Protein AF-A0A352X854-F1 (afdb_monomer_lite)

pLDDT: mean 79.14, std 19.62, range [28.12, 94.75]

Structure (mmCIF, N/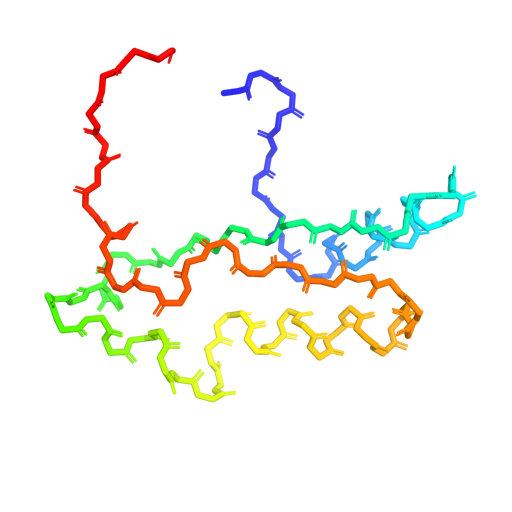CA/C/O backbone):
data_AF-A0A352X854-F1
#
_entry.id   AF-A0A352X854-F1
#
loop_
_atom_site.group_PDB
_atom_site.id
_atom_site.type_symbol
_atom_site.label_atom_id
_atom_site.label_alt_id
_atom_site.label_comp_id
_atom_site.label_asym_id
_atom_site.label_entity_id
_atom_site.label_seq_id
_atom_site.pdbx_PDB_ins_code
_atom_site.Cartn_x
_atom_site.Cartn_y
_atom_site.Cartn_z
_atom_site.occupancy
_atom_site.B_iso_or_equiv
_atom_site.auth_seq_id
_atom_site.auth_comp_id
_atom_site.auth_asym_id
_atom_site.auth_atom_id
_atom_site.pdbx_PDB_model_num
ATOM 1 N N . MET A 1 1 ? 8.495 17.226 2.054 1.00 64.50 1 MET A N 1
ATOM 2 C CA . MET A 1 1 ? 7.477 17.106 3.118 1.00 64.50 1 MET A CA 1
ATOM 3 C C . MET A 1 1 ? 8.171 16.810 4.438 1.00 64.50 1 MET A C 1
ATOM 5 O O . MET A 1 1 ? 8.615 15.682 4.623 1.00 64.50 1 MET A O 1
ATOM 9 N N . PRO A 1 2 ? 8.348 17.809 5.317 1.00 79.94 2 PRO A N 1
ATOM 10 C CA . PRO A 1 2 ? 8.775 17.565 6.694 1.00 79.94 2 PRO A CA 1
ATOM 11 C C . PRO A 1 2 ? 7.797 16.600 7.382 1.00 79.94 2 PRO A C 1
ATOM 13 O O . PRO A 1 2 ? 6.592 16.805 7.289 1.00 79.94 2 PRO A O 1
ATOM 16 N N . GLY A 1 3 ? 8.309 15.547 8.022 1.00 81.56 3 GLY A N 1
ATOM 17 C CA . GLY A 1 3 ? 7.494 14.548 8.728 1.00 81.56 3 GLY A CA 1
ATOM 18 C C . GLY A 1 3 ? 6.936 13.406 7.872 1.00 81.56 3 GLY A C 1
ATOM 19 O O . GLY A 1 3 ? 6.244 12.552 8.411 1.00 81.56 3 GLY A O 1
ATOM 20 N N . CYS A 1 4 ? 7.241 13.346 6.571 1.00 83.12 4 CYS A N 1
ATOM 21 C CA . CYS A 1 4 ? 6.824 12.234 5.714 1.00 83.12 4 CYS A CA 1
ATOM 22 C C . CYS A 1 4 ? 8.034 11.457 5.207 1.00 83.12 4 CYS A C 1
ATOM 24 O O . CYS A 1 4 ? 8.980 12.044 4.673 1.00 83.12 4 CYS A O 1
ATOM 26 N N . TYR A 1 5 ? 7.972 10.136 5.336 1.00 86.94 5 TYR A N 1
ATOM 27 C CA . TYR A 1 5 ? 9.074 9.237 5.026 1.00 86.94 5 TYR A CA 1
ATOM 28 C C . TYR A 1 5 ? 8.615 8.136 4.067 1.00 86.94 5 TYR A C 1
ATOM 30 O O . TYR A 1 5 ? 7.449 7.744 4.096 1.00 86.94 5 TYR A O 1
ATOM 38 N N . PRO A 1 6 ? 9.502 7.637 3.190 1.00 87.19 6 PRO A N 1
ATOM 39 C CA . PRO A 1 6 ? 9.213 6.434 2.432 1.00 87.19 6 PRO A CA 1
ATOM 40 C C . PRO A 1 6 ? 9.225 5.230 3.376 1.00 87.19 6 PRO A C 1
ATOM 42 O O . PRO A 1 6 ? 10.178 5.031 4.132 1.00 87.19 6 PRO A O 1
ATOM 45 N N . TYR A 1 7 ? 8.181 4.417 3.295 1.00 88.81 7 TYR A N 1
ATOM 46 C CA . TYR A 1 7 ? 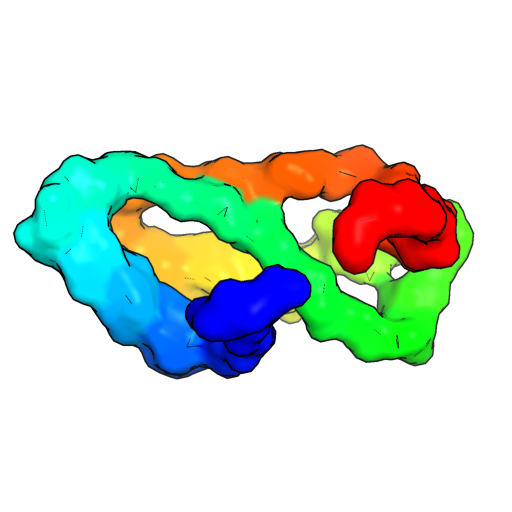8.057 3.199 4.081 1.00 88.81 7 TYR A CA 1
ATOM 47 C C . TYR A 1 7 ? 8.487 1.983 3.263 1.00 88.81 7 TYR A C 1
ATOM 49 O O . TYR A 1 7 ? 8.227 1.892 2.061 1.00 88.81 7 TYR A O 1
ATOM 57 N N . THR A 1 8 ? 9.141 1.029 3.924 1.00 91.38 8 THR A N 1
ATOM 58 C CA . THR A 1 8 ? 9.245 -0.336 3.400 1.00 91.38 8 THR A CA 1
ATOM 59 C C . THR A 1 8 ? 7.899 -1.042 3.544 1.00 91.38 8 THR A C 1
ATOM 61 O O . THR A 1 8 ? 7.039 -0.599 4.305 1.00 91.38 8 THR A O 1
ATOM 64 N N . LEU A 1 9 ? 7.716 -2.153 2.828 1.00 90.00 9 LEU A N 1
ATOM 65 C CA . LEU A 1 9 ? 6.461 -2.910 2.829 1.00 90.00 9 LEU A CA 1
ATOM 66 C C . LEU A 1 9 ? 6.004 -3.285 4.249 1.00 90.00 9 LEU A C 1
ATOM 68 O O . LEU A 1 9 ? 4.841 -3.103 4.589 1.00 90.00 9 LEU A O 1
ATOM 72 N N . ASP A 1 10 ? 6.936 -3.739 5.088 1.00 91.81 10 ASP A N 1
ATOM 73 C CA . ASP A 1 10 ? 6.638 -4.198 6.449 1.00 91.81 10 ASP A CA 1
ATOM 74 C C . ASP A 1 10 ? 6.188 -3.054 7.368 1.00 91.81 10 ASP A C 1
ATOM 76 O O . ASP A 1 10 ? 5.329 -3.239 8.227 1.00 91.81 10 ASP A O 1
ATOM 80 N N . LEU A 1 11 ? 6.771 -1.862 7.198 1.00 93.50 11 LEU A N 1
ATOM 81 C CA . LEU A 1 11 ? 6.402 -0.681 7.980 1.00 93.50 11 LEU A CA 1
ATOM 82 C C . LEU A 1 11 ? 5.101 -0.057 7.473 1.00 93.50 11 LEU A C 1
ATOM 84 O O . LEU A 1 11 ? 4.303 0.407 8.277 1.00 93.50 11 LEU A O 1
ATOM 88 N N . LEU A 1 12 ? 4.872 -0.091 6.158 1.00 92.38 12 LEU A N 1
ATOM 89 C CA . LEU A 1 12 ? 3.633 0.377 5.545 1.00 92.38 12 LEU A CA 1
ATOM 90 C C . LEU A 1 12 ? 2.424 -0.373 6.108 1.00 92.38 12 LEU A C 1
ATOM 92 O O . LEU A 1 12 ? 1.430 0.258 6.437 1.00 92.38 12 LEU A O 1
ATOM 96 N N . VAL A 1 13 ? 2.507 -1.700 6.237 1.00 93.75 13 VAL A N 1
ATOM 97 C CA . VAL A 1 13 ? 1.399 -2.499 6.784 1.00 93.75 13 VAL A CA 1
ATOM 98 C C . VAL A 1 13 ? 1.067 -2.073 8.216 1.00 93.75 13 VAL A C 1
ATOM 100 O O . VAL A 1 13 ? -0.100 -1.852 8.513 1.00 93.75 13 VAL A O 1
ATOM 103 N N . LYS A 1 14 ? 2.080 -1.866 9.067 1.00 93.44 14 LYS A N 1
ATOM 104 C CA . LYS A 1 14 ? 1.875 -1.403 10.451 1.00 93.44 14 LYS A CA 1
ATOM 105 C C . LYS A 1 14 ? 1.215 -0.029 10.518 1.00 93.44 14 LYS A C 1
ATOM 107 O O . LYS A 1 14 ? 0.267 0.158 11.266 1.00 93.44 14 LYS A O 1
ATOM 112 N N . GLU A 1 15 ? 1.683 0.913 9.705 1.00 91.56 15 GLU A N 1
ATOM 113 C CA . GLU A 1 15 ? 1.100 2.258 9.641 1.00 91.56 15 GLU A CA 1
ATOM 114 C C . GLU A 1 15 ? -0.368 2.208 9.187 1.00 91.56 15 GLU A C 1
ATOM 116 O O . GLU A 1 15 ? -1.212 2.951 9.680 1.00 91.56 15 GLU A O 1
ATOM 121 N N . VAL A 1 16 ? -0.695 1.303 8.260 1.00 92.44 16 VAL A N 1
ATOM 122 C CA . VAL A 1 16 ? -2.064 1.114 7.771 1.00 92.44 16 VAL A CA 1
ATOM 123 C C . VAL A 1 16 ? -2.969 0.482 8.829 1.00 92.44 16 VAL A C 1
ATOM 125 O O . VAL A 1 16 ? -4.110 0.912 8.971 1.00 92.44 16 VAL A O 1
ATOM 128 N N . GLU A 1 17 ? -2.471 -0.486 9.598 1.00 92.62 17 GLU A N 1
ATOM 129 C CA . GLU A 1 17 ? -3.190 -1.033 10.757 1.00 92.62 17 GLU A CA 1
ATOM 130 C C . GLU A 1 17 ? -3.454 0.053 11.811 1.00 92.62 17 GLU A C 1
ATOM 132 O O . GLU A 1 17 ? -4.554 0.149 12.353 1.00 92.62 17 GLU A O 1
ATOM 137 N N . GLU A 1 18 ? -2.471 0.907 12.099 1.00 91.62 18 GLU A N 1
ATOM 138 C CA . GLU A 1 18 ? -2.645 2.040 13.015 1.00 91.62 18 GLU A CA 1
ATOM 139 C C . GLU A 1 18 ? -3.673 3.048 12.480 1.00 91.62 18 GLU A C 1
ATOM 141 O O . GLU A 1 18 ? -4.548 3.492 13.224 1.00 91.62 18 GLU A O 1
ATOM 146 N N . ALA A 1 19 ? -3.628 3.361 11.183 1.00 89.75 19 ALA A N 1
ATOM 147 C CA . ALA A 1 19 ? -4.587 4.246 10.528 1.00 89.75 19 ALA A CA 1
ATOM 148 C C . ALA A 1 19 ? -6.028 3.702 10.582 1.00 89.75 19 ALA A C 1
ATOM 150 O O . ALA A 1 19 ? -6.958 4.458 10.872 1.00 89.75 19 ALA A O 1
ATOM 151 N N . ASP A 1 20 ? -6.218 2.402 10.353 1.00 90.38 20 ASP A N 1
ATOM 152 C CA . ASP A 1 20 ? -7.528 1.746 10.435 1.00 90.38 20 ASP A CA 1
ATOM 153 C C . ASP A 1 20 ? -8.081 1.753 11.868 1.00 90.38 20 ASP A C 1
ATOM 155 O O . ASP A 1 20 ? -9.237 2.112 12.090 1.00 90.38 20 ASP A O 1
ATOM 159 N N . ASN A 1 21 ? -7.225 1.503 12.866 1.00 89.94 21 ASN A N 1
ATOM 160 C CA . ASN A 1 21 ? -7.589 1.612 14.284 1.00 89.94 21 ASN A CA 1
ATOM 161 C C . ASN A 1 21 ? -8.024 3.035 14.688 1.00 89.94 21 ASN A C 1
ATOM 163 O O . ASN A 1 21 ? -8.798 3.203 15.633 1.00 89.94 21 ASN A O 1
ATOM 167 N N . LEU A 1 22 ? -7.553 4.063 13.976 1.00 91.62 22 LEU A N 1
ATOM 168 C CA . LEU A 1 22 ? -7.989 5.454 14.140 1.00 91.62 22 LEU A CA 1
ATOM 169 C C . LEU A 1 22 ? -9.289 5.778 13.376 1.00 91.62 22 LEU A C 1
ATOM 171 O O . LEU A 1 22 ? -9.806 6.890 13.496 1.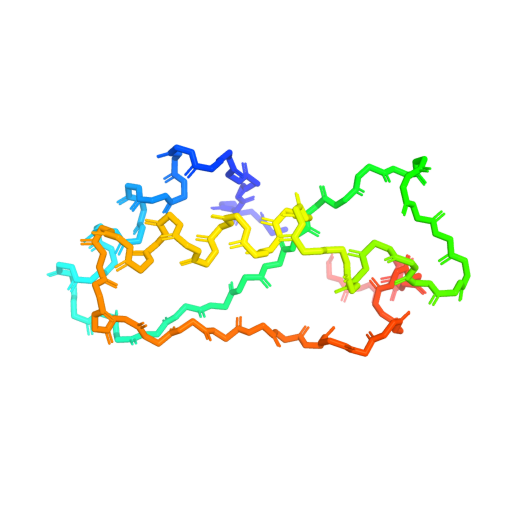00 91.62 22 LEU A O 1
ATOM 175 N N . GLY A 1 23 ? -9.831 4.827 12.611 1.00 89.38 23 GLY A N 1
ATOM 176 C CA . GLY A 1 23 ? -11.049 4.974 11.813 1.00 89.38 23 GLY A CA 1
ATOM 177 C C . GLY A 1 23 ? -10.822 5.559 10.416 1.00 89.38 23 GLY A C 1
ATOM 178 O O . GLY A 1 23 ? -11.772 6.044 9.795 1.00 89.38 23 GLY A O 1
ATOM 179 N N . LEU A 1 24 ? -9.584 5.556 9.907 1.00 87.88 24 LEU A N 1
ATOM 180 C CA . LEU A 1 24 ? -9.282 6.014 8.550 1.00 87.88 24 LEU A CA 1
ATOM 181 C C . LEU A 1 24 ? -9.597 4.908 7.536 1.00 87.88 24 LEU A C 1
ATOM 183 O O . LEU A 1 24 ? -8.860 3.943 7.393 1.00 87.88 24 LEU A O 1
ATOM 187 N N . GLY A 1 25 ? -10.678 5.080 6.776 1.00 84.38 25 GLY A N 1
ATOM 188 C CA . GLY A 1 25 ? -11.154 4.051 5.842 1.00 84.38 25 GLY A CA 1
ATOM 189 C C . GLY A 1 25 ? -10.450 3.997 4.480 1.00 84.38 25 GLY A C 1
ATOM 190 O O . GLY A 1 25 ? -10.820 3.166 3.652 1.00 84.38 25 GLY A O 1
ATOM 191 N N . ALA A 1 26 ? -9.488 4.883 4.193 1.00 89.31 26 ALA A N 1
ATOM 192 C CA . ALA A 1 26 ? -8.830 4.927 2.887 1.00 89.31 26 ALA A CA 1
ATOM 193 C C . ALA A 1 26 ? -7.379 5.420 2.946 1.00 89.31 26 ALA A C 1
ATOM 195 O O . ALA A 1 26 ? -7.056 6.346 3.689 1.00 89.31 26 ALA A O 1
ATOM 196 N N . ILE A 1 27 ? -6.532 4.858 2.083 1.00 89.69 27 ILE A N 1
ATOM 197 C CA . ILE A 1 27 ? -5.128 5.245 1.903 1.00 89.69 27 ILE A CA 1
ATOM 198 C C . ILE A 1 27 ? -4.773 5.398 0.423 1.00 89.69 27 ILE A C 1
ATOM 200 O O . ILE A 1 27 ? -5.327 4.715 -0.438 1.00 89.69 27 ILE A O 1
ATOM 204 N N . ALA A 1 28 ? -3.814 6.275 0.125 1.00 90.56 28 ALA A N 1
ATOM 205 C CA . ALA A 1 28 ? -3.269 6.461 -1.217 1.00 90.56 28 ALA A CA 1
ATOM 206 C C . ALA A 1 28 ? -1.800 6.022 -1.266 1.00 90.56 28 ALA A C 1
ATOM 208 O O . ALA A 1 28 ? -0.984 6.493 -0.472 1.00 90.56 28 ALA A O 1
ATOM 209 N N . LEU A 1 29 ? -1.458 5.131 -2.199 1.00 88.94 29 LEU A N 1
ATOM 210 C CA . LEU A 1 29 ? -0.102 4.597 -2.338 1.00 88.94 29 LEU A CA 1
ATOM 211 C C . LEU A 1 29 ? 0.697 5.346 -3.406 1.00 88.94 29 LEU A C 1
ATOM 213 O O . LEU A 1 29 ? 0.257 5.487 -4.542 1.00 88.94 29 LEU A O 1
ATOM 217 N N . PHE A 1 30 ? 1.917 5.754 -3.056 1.00 87.25 30 PHE A N 1
ATOM 218 C CA . PHE A 1 30 ? 2.866 6.375 -3.980 1.00 87.25 30 PHE A CA 1
ATOM 219 C C . PHE A 1 30 ? 4.169 5.565 -3.995 1.00 87.25 30 PHE A C 1
ATOM 221 O O . PHE A 1 30 ? 4.941 5.633 -3.035 1.00 87.25 30 PHE A O 1
ATOM 228 N N . PRO A 1 31 ? 4.436 4.776 -5.051 1.00 86.25 31 PRO A N 1
ATOM 229 C CA . PRO A 1 31 ? 5.598 3.903 -5.079 1.00 86.25 31 PRO A CA 1
ATOM 230 C C . PRO A 1 31 ? 6.872 4.689 -5.400 1.00 86.25 31 PRO A C 1
ATOM 232 O O . PRO A 1 31 ? 6.935 5.455 -6.364 1.00 86.25 31 PRO A O 1
ATOM 235 N N . LEU A 1 32 ? 7.938 4.436 -4.641 1.00 86.81 32 LEU A N 1
ATOM 236 C CA . LEU A 1 32 ? 9.274 4.928 -4.967 1.00 86.81 32 LEU A CA 1
ATOM 237 C C . LEU A 1 32 ? 10.032 3.873 -5.785 1.00 86.81 32 LEU A C 1
ATOM 239 O O . LEU A 1 32 ? 10.764 3.049 -5.244 1.00 86.81 32 LEU A O 1
ATOM 243 N N . ILE A 1 33 ? 9.843 3.899 -7.103 1.00 84.50 33 ILE A N 1
ATOM 244 C CA . ILE A 1 33 ? 10.487 2.953 -8.024 1.00 84.50 33 ILE A CA 1
ATOM 245 C C . ILE A 1 33 ? 11.948 3.372 -8.304 1.00 84.50 33 ILE A C 1
ATOM 247 O O . ILE A 1 33 ? 12.191 4.547 -8.620 1.00 84.50 33 ILE A O 1
ATOM 251 N N . PRO A 1 34 ? 12.929 2.450 -8.226 1.00 84.88 34 PRO A N 1
ATOM 252 C CA . PRO A 1 34 ? 14.319 2.705 -8.604 1.00 84.88 34 PRO A CA 1
ATOM 253 C C . PRO A 1 34 ? 14.474 3.191 -10.049 1.00 84.88 34 PRO A C 1
ATOM 255 O O . PRO A 1 34 ? 13.767 2.741 -10.942 1.00 84.88 34 PRO A O 1
ATOM 258 N N . TYR A 1 35 ? 15.459 4.058 -10.309 1.00 83.06 35 TYR A N 1
ATOM 259 C CA . TYR A 1 35 ? 15.646 4.669 -11.635 1.00 83.06 35 TYR A CA 1
ATOM 260 C C . TYR A 1 35 ? 15.829 3.648 -12.770 1.00 83.06 35 TYR A C 1
ATOM 262 O O . TYR A 1 35 ? 15.316 3.855 -13.859 1.00 83.06 35 TYR A O 1
ATOM 270 N N . HIS A 1 36 ? 16.500 2.525 -12.509 1.00 84.25 36 HIS A N 1
ATOM 271 C CA . HIS A 1 36 ? 16.749 1.486 -13.515 1.00 84.25 36 HIS A CA 1
ATOM 272 C C . HIS A 1 36 ? 15.491 0.706 -13.939 1.00 84.25 36 HIS A C 1
ATOM 274 O O . HIS A 1 36 ? 15.532 0.008 -14.944 1.00 84.25 36 HIS A O 1
ATOM 280 N N . GLN A 1 37 ? 14.395 0.809 -13.181 1.00 80.31 37 GLN A N 1
ATOM 281 C CA . GLN A 1 37 ? 13.093 0.215 -13.514 1.00 80.31 37 GLN A CA 1
ATOM 282 C C . GLN A 1 37 ? 12.159 1.230 -14.188 1.00 80.31 37 GLN A C 1
ATOM 284 O O . GLN A 1 37 ? 11.038 0.893 -14.553 1.00 80.31 37 GLN A O 1
ATOM 289 N N . LYS A 1 38 ? 12.603 2.486 -14.337 1.00 81.38 38 LYS A N 1
ATOM 290 C CA . LYS A 1 38 ? 11.846 3.532 -15.019 1.00 81.38 38 LYS A CA 1
ATOM 291 C C . LYS A 1 38 ? 12.198 3.524 -16.496 1.00 81.38 38 LYS A C 1
ATOM 293 O O . LYS A 1 38 ? 13.358 3.696 -16.865 1.00 81.38 38 LYS A O 1
ATOM 298 N N . ASP A 1 39 ? 11.185 3.406 -17.331 1.00 82.75 39 ASP A N 1
ATOM 299 C CA . ASP A 1 39 ? 11.290 3.544 -18.773 1.00 82.75 39 ASP A CA 1
ATOM 300 C C . ASP A 1 39 ? 10.199 4.480 -19.308 1.00 82.75 39 ASP A C 1
ATOM 302 O O . ASP A 1 39 ? 9.244 4.836 -18.616 1.00 82.75 39 ASP A O 1
ATOM 306 N N . ASN A 1 40 ? 10.349 4.908 -20.561 1.00 82.00 40 ASN A N 1
ATOM 307 C CA . ASN A 1 40 ? 9.384 5.814 -21.190 1.00 82.00 40 ASN A CA 1
ATOM 308 C C . ASN A 1 40 ? 8.036 5.136 -21.485 1.00 82.00 40 ASN A C 1
ATOM 310 O O . ASN A 1 40 ? 7.045 5.830 -21.695 1.00 82.00 40 ASN A O 1
ATOM 314 N N . ALA A 1 41 ? 8.007 3.801 -21.533 1.00 81.19 41 ALA A N 1
ATOM 315 C CA . ALA A 1 41 ? 6.791 3.027 -21.760 1.00 81.19 41 ALA A CA 1
ATOM 316 C C . ALA A 1 41 ? 5.988 2.782 -20.469 1.00 81.19 41 ALA A C 1
ATOM 318 O O . ALA A 1 41 ? 4.823 2.400 -20.547 1.00 81.19 41 ALA A O 1
ATOM 319 N N . GLY A 1 42 ? 6.579 3.015 -19.291 1.00 79.75 42 GLY A N 1
ATOM 320 C CA . GLY A 1 42 ? 5.953 2.717 -18.008 1.00 79.75 42 GLY A CA 1
ATOM 321 C C . GLY A 1 42 ? 5.816 1.215 -17.751 1.00 79.75 42 GLY A C 1
ATOM 322 O O . GLY A 1 42 ? 4.835 0.804 -17.138 1.00 79.75 42 GLY A O 1
ATOM 323 N N . THR A 1 43 ? 6.768 0.395 -18.202 1.00 81.69 43 THR A N 1
ATOM 324 C CA . THR A 1 43 ? 6.694 -1.072 -18.157 1.00 81.69 43 THR A CA 1
ATOM 325 C C . THR A 1 43 ? 6.413 -1.617 -16.761 1.00 81.69 43 THR A C 1
ATOM 327 O O . THR A 1 43 ? 5.613 -2.531 -16.580 1.00 81.69 43 THR A O 1
ATOM 330 N N . GLU A 1 44 ? 7.015 -1.006 -15.744 1.00 82.38 44 GLU A N 1
ATOM 331 C CA . GLU A 1 44 ? 6.853 -1.441 -14.356 1.00 82.38 44 GLU A CA 1
ATOM 332 C C . GLU A 1 44 ? 5.432 -1.207 -13.806 1.00 82.38 44 GLU A C 1
ATOM 334 O O . GLU A 1 44 ? 5.029 -1.864 -12.850 1.00 82.38 44 GLU A O 1
ATOM 339 N N . SER A 1 45 ? 4.634 -0.323 -14.418 1.00 79.75 45 SER A N 1
ATOM 340 C CA . SER A 1 45 ? 3.268 -0.027 -13.952 1.00 79.75 45 SER A CA 1
ATOM 341 C C . SER A 1 45 ? 2.289 -1.192 -14.131 1.00 79.75 45 SER A C 1
ATOM 343 O O . SER A 1 45 ? 1.343 -1.316 -13.360 1.00 79.75 45 SER A O 1
ATOM 345 N N . TYR A 1 46 ? 2.526 -2.073 -15.106 1.00 82.06 46 TYR A N 1
ATOM 346 C CA . TYR A 1 46 ? 1.706 -3.266 -15.348 1.00 82.06 46 TYR A CA 1
ATOM 347 C C . TYR A 1 46 ? 2.363 -4.559 -14.850 1.00 82.06 46 TYR A C 1
ATOM 349 O O . TYR A 1 46 ? 1.868 -5.657 -15.118 1.00 82.06 46 TYR A O 1
ATOM 357 N N . ASN A 1 47 ? 3.480 -4.456 -14.128 1.00 84.25 47 ASN A N 1
ATOM 358 C CA . ASN A 1 47 ? 4.156 -5.609 -13.560 1.00 84.25 47 ASN A CA 1
ATOM 359 C C . ASN A 1 47 ? 3.320 -6.207 -12.416 1.00 84.25 47 ASN A C 1
ATOM 361 O O . ASN A 1 47 ? 3.154 -5.588 -11.366 1.00 84.25 47 ASN A O 1
ATOM 365 N N . VAL A 1 48 ? 2.831 -7.438 -12.597 1.00 84.69 48 VAL A N 1
ATOM 366 C CA . VAL A 1 48 ? 2.012 -8.163 -11.603 1.00 84.69 48 VAL A CA 1
ATOM 367 C C . VAL A 1 48 ? 2.749 -8.467 -10.296 1.00 84.69 48 VAL A C 1
ATOM 369 O O . VAL A 1 48 ? 2.100 -8.673 -9.265 1.00 84.69 48 VAL A O 1
ATOM 372 N N . ASP A 1 49 ? 4.083 -8.460 -10.340 1.00 86.44 49 ASP A N 1
ATOM 373 C CA . ASP A 1 49 ? 4.985 -8.631 -9.198 1.00 86.44 49 ASP A CA 1
ATOM 374 C C . ASP A 1 49 ? 5.667 -7.310 -8.795 1.00 86.44 49 ASP A C 1
ATOM 376 O O . ASP A 1 49 ? 6.585 -7.285 -7.965 1.00 86.44 49 ASP A O 1
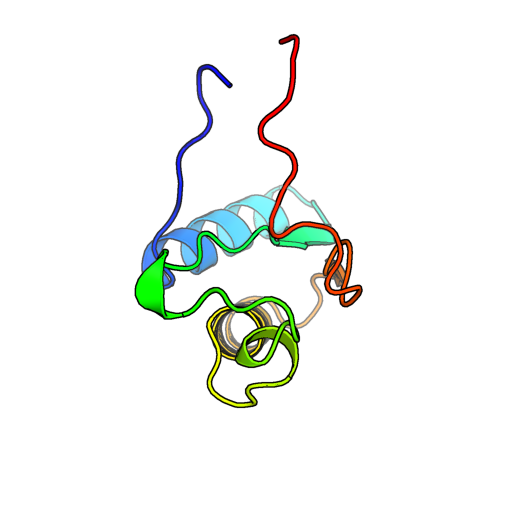ATOM 380 N N . GLY A 1 50 ? 5.190 -6.193 -9.350 1.00 86.00 50 GLY A N 1
ATOM 381 C CA . GLY A 1 50 ? 5.675 -4.850 -9.067 1.00 86.00 50 GLY A CA 1
ATOM 382 C C . GLY A 1 50 ? 5.445 -4.422 -7.616 1.00 86.00 50 GLY A C 1
ATOM 383 O O . GLY A 1 50 ? 4.849 -5.124 -6.789 1.00 86.00 50 GLY A O 1
ATOM 384 N N . LEU A 1 51 ? 5.947 -3.238 -7.269 1.00 87.88 51 LEU A N 1
ATOM 385 C CA . LEU A 1 51 ? 5.867 -2.735 -5.894 1.00 87.88 51 LEU A CA 1
ATOM 386 C C . LEU A 1 51 ? 4.416 -2.514 -5.432 1.00 87.88 51 LEU A C 1
ATOM 388 O O . LEU A 1 51 ? 4.079 -2.874 -4.305 1.00 87.88 51 LEU A O 1
ATOM 392 N N . ILE A 1 52 ? 3.558 -1.971 -6.302 1.00 89.62 52 ILE A N 1
ATOM 393 C CA . ILE A 1 52 ? 2.166 -1.659 -5.953 1.00 89.62 52 ILE A CA 1
ATOM 394 C C . ILE A 1 52 ? 1.320 -2.918 -5.750 1.00 89.62 52 ILE A C 1
ATOM 396 O O . ILE A 1 52 ? 0.747 -3.044 -4.668 1.00 89.62 52 ILE A O 1
ATOM 400 N N . PRO A 1 53 ? 1.268 -3.893 -6.681 1.00 90.19 53 PRO A N 1
ATOM 401 C CA . PRO A 1 53 ? 0.490 -5.110 -6.453 1.00 90.19 53 PRO A CA 1
ATOM 402 C C . PRO A 1 53 ? 0.908 -5.862 -5.186 1.00 90.19 53 PRO A C 1
ATOM 404 O O . PRO A 1 53 ? 0.051 -6.382 -4.471 1.00 90.19 53 PRO A O 1
ATOM 407 N N . ARG A 1 54 ? 2.209 -5.881 -4.855 1.00 92.00 54 ARG A N 1
ATOM 408 C CA . ARG A 1 54 ? 2.701 -6.468 -3.598 1.00 92.00 54 ARG A CA 1
ATOM 409 C C . ARG A 1 54 ? 2.232 -5.690 -2.367 1.00 92.00 54 ARG A C 1
ATOM 411 O O . ARG A 1 54 ? 1.777 -6.317 -1.415 1.00 92.00 54 ARG A O 1
ATOM 418 N N . ALA A 1 55 ? 2.283 -4.358 -2.402 1.00 92.06 55 ALA A N 1
ATOM 419 C CA . ALA A 1 55 ? 1.764 -3.502 -1.334 1.00 92.06 55 ALA A CA 1
ATOM 420 C C . ALA A 1 55 ? 0.262 -3.684 -1.117 1.00 92.06 55 ALA A C 1
ATOM 422 O O . ALA A 1 55 ? -0.164 -3.921 0.010 1.00 92.06 55 ALA A O 1
ATOM 423 N N . VAL A 1 56 ? -0.532 -3.667 -2.188 1.00 92.06 56 VAL A N 1
ATOM 424 C CA . VAL A 1 56 ? -1.986 -3.864 -2.116 1.00 92.06 56 VAL A CA 1
ATOM 425 C C . VAL A 1 56 ? -2.324 -5.228 -1.518 1.00 92.06 56 VAL A C 1
ATOM 427 O O . VAL A 1 56 ? -3.175 -5.303 -0.637 1.00 92.06 56 VAL A O 1
ATOM 430 N N . ARG A 1 57 ? -1.648 -6.305 -1.949 1.00 93.31 57 ARG A N 1
ATOM 431 C CA . ARG A 1 57 ? -1.861 -7.652 -1.389 1.00 93.31 57 ARG A CA 1
ATOM 432 C C . ARG A 1 57 ? -1.528 -7.704 0.102 1.00 93.31 57 ARG A C 1
ATOM 434 O O . ARG A 1 57 ? -2.333 -8.227 0.862 1.00 93.31 57 ARG A O 1
ATOM 441 N N . ALA A 1 58 ? -0.387 -7.149 0.512 1.00 93.75 58 ALA A N 1
ATOM 442 C CA . ALA A 1 58 ? 0.028 -7.134 1.915 1.00 93.75 58 ALA A CA 1
ATOM 443 C C . ALA A 1 58 ? -0.948 -6.333 2.793 1.00 93.75 58 ALA A C 1
ATOM 445 O O . ALA A 1 58 ? -1.381 -6.814 3.836 1.00 93.75 58 ALA A O 1
ATOM 446 N N . ILE A 1 59 ? -1.372 -5.153 2.330 1.00 93.62 59 ILE A N 1
ATOM 447 C CA . ILE A 1 59 ? -2.358 -4.322 3.028 1.00 93.62 59 ILE A CA 1
ATOM 448 C C . ILE A 1 59 ? -3.695 -5.046 3.143 1.00 93.62 59 ILE A C 1
ATOM 450 O O . ILE A 1 59 ? -4.245 -5.125 4.230 1.00 93.62 59 ILE A O 1
ATOM 454 N N . LYS A 1 60 ? -4.213 -5.615 2.050 1.00 93.31 60 LYS A N 1
ATOM 455 C CA . LYS A 1 60 ? -5.505 -6.314 2.064 1.00 93.31 60 LYS A CA 1
ATOM 456 C C . LYS A 1 60 ? -5.502 -7.591 2.904 1.00 93.31 60 LYS A C 1
ATOM 458 O O . LYS A 1 60 ? -6.569 -8.028 3.317 1.00 93.31 60 LYS A O 1
ATOM 463 N N . GLN A 1 61 ? -4.338 -8.190 3.144 1.00 94.75 61 GLN A N 1
ATOM 464 C CA . GLN A 1 61 ? -4.198 -9.305 4.081 1.00 94.75 61 GLN A CA 1
ATOM 465 C C . GLN A 1 61 ? -4.295 -8.851 5.542 1.00 94.75 61 GLN A C 1
ATOM 467 O O . GLN A 1 61 ? -4.872 -9.577 6.345 1.00 94.75 61 GLN A O 1
ATOM 472 N N . ALA A 1 62 ? -3.750 -7.678 5.873 1.00 93.19 62 ALA A N 1
ATOM 473 C CA . ALA A 1 62 ? -3.767 -7.128 7.228 1.00 93.19 62 ALA A CA 1
ATOM 474 C C . ALA A 1 62 ? -5.080 -6.400 7.558 1.00 93.19 62 ALA A C 1
ATOM 476 O O . ALA A 1 62 ? -5.683 -6.633 8.600 1.00 93.19 62 ALA A O 1
ATOM 477 N N . VAL A 1 63 ? -5.548 -5.558 6.634 1.00 93.62 63 VAL A N 1
ATOM 478 C CA . VAL A 1 63 ? -6.741 -4.717 6.770 1.00 93.62 63 VAL A CA 1
ATOM 479 C C . VAL A 1 63 ? -7.629 -4.903 5.528 1.00 93.62 63 VAL A C 1
ATOM 481 O O . VAL A 1 63 ? -7.520 -4.156 4.550 1.00 93.62 63 VAL A O 1
ATOM 484 N N . PRO A 1 64 ? -8.501 -5.928 5.503 1.00 92.06 64 PRO A N 1
ATOM 485 C CA . PRO A 1 64 ? -9.295 -6.269 4.318 1.00 92.06 64 PRO A CA 1
ATOM 486 C C . PRO A 1 64 ? -10.249 -5.156 3.869 1.00 92.06 64 PRO A C 1
ATOM 488 O O . PRO A 1 64 ? -10.463 -4.972 2.663 1.00 92.06 64 PRO A O 1
ATOM 491 N N . ASP A 1 65 ? -10.777 -4.389 4.823 1.00 90.44 65 ASP A N 1
ATOM 492 C CA . ASP A 1 65 ? -11.844 -3.411 4.596 1.00 90.44 65 ASP A CA 1
ATOM 493 C C . ASP A 1 65 ? -11.334 -2.031 4.151 1.00 90.44 65 ASP A C 1
ATOM 495 O O . ASP A 1 65 ? -12.102 -1.246 3.593 1.00 90.44 65 ASP A O 1
ATOM 499 N N . ILE A 1 66 ? -10.033 -1.744 4.288 1.00 90.50 66 ILE A N 1
ATOM 500 C CA . ILE A 1 66 ? -9.487 -0.427 3.935 1.00 90.50 66 ILE A CA 1
ATOM 501 C C . ILE A 1 66 ? -9.505 -0.187 2.424 1.00 90.50 66 ILE A C 1
ATOM 503 O O . ILE A 1 66 ? -9.137 -1.053 1.621 1.00 90.50 66 ILE A O 1
ATOM 507 N N . VAL A 1 67 ? -9.903 1.005 1.994 1.00 91.31 67 VAL A N 1
ATOM 508 C CA . VAL A 1 67 ? -9.877 1.385 0.580 1.00 91.31 67 VAL A CA 1
ATOM 509 C C . VAL A 1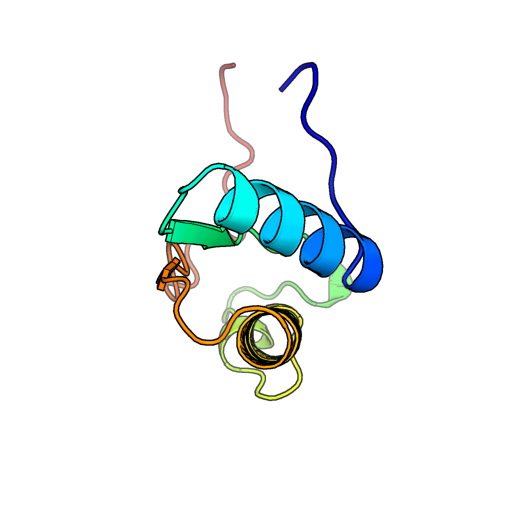 67 ? -8.456 1.781 0.189 1.00 91.31 67 VAL A C 1
ATOM 511 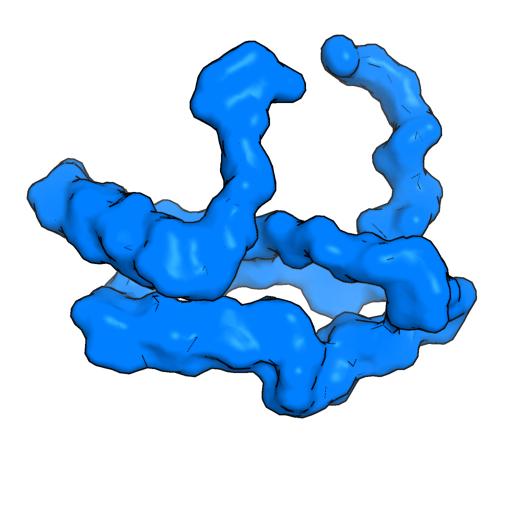O O . VAL A 1 67 ? -7.887 2.723 0.731 1.00 91.31 67 VAL A O 1
ATOM 514 N N . VAL A 1 68 ? -7.881 1.082 -0.789 1.00 89.44 68 VAL A N 1
ATOM 515 C CA . VAL A 1 68 ? -6.562 1.421 -1.333 1.00 89.44 68 VAL A CA 1
ATOM 516 C C . VAL A 1 68 ? -6.742 2.137 -2.662 1.00 89.44 68 VAL A C 1
ATOM 518 O O . VAL A 1 68 ? -7.337 1.597 -3.593 1.00 89.44 68 VAL A O 1
ATOM 521 N N . ILE A 1 69 ? -6.229 3.359 -2.739 1.00 86.38 69 ILE A N 1
ATOM 522 C CA . ILE A 1 69 ? -6.261 4.202 -3.928 1.00 86.38 69 ILE A CA 1
ATOM 523 C C . ILE A 1 69 ? -4.864 4.198 -4.542 1.00 86.38 69 ILE A C 1
ATOM 525 O O . ILE A 1 69 ? -3.876 4.530 -3.885 1.00 86.38 69 ILE A O 1
ATOM 529 N N . GLU A 1 70 ? -4.789 3.857 -5.822 1.00 81.44 70 GLU A N 1
ATOM 530 C CA . GLU A 1 70 ? -3.592 4.043 -6.634 1.00 81.44 70 GLU A CA 1
ATOM 531 C C . GLU A 1 70 ? -3.779 5.301 -7.496 1.00 81.44 70 GLU A C 1
ATOM 533 O O . GLU A 1 70 ? -4.440 5.250 -8.541 1.00 81.44 70 GLU A O 1
ATOM 538 N N . PRO A 1 71 ? -3.272 6.467 -7.058 1.00 63.03 71 PRO A N 1
ATOM 539 C CA . PRO A 1 71 ? -3.347 7.695 -7.832 1.00 63.03 71 PRO A CA 1
ATOM 540 C C . PRO A 1 71 ? -2.435 7.584 -9.060 1.00 63.03 71 PRO A C 1
ATOM 542 O O . PRO A 1 71 ? -1.267 7.957 -9.037 1.00 63.03 71 PRO A O 1
ATOM 545 N N . GLY A 1 72 ? -3.004 7.080 -10.153 1.00 59.84 72 GLY A N 1
ATOM 546 C CA . GLY A 1 72 ? -2.403 7.129 -11.477 1.00 59.84 72 GLY A CA 1
ATOM 547 C C . GLY A 1 72 ? -1.686 5.857 -11.922 1.00 59.84 72 GLY A C 1
ATOM 548 O O . GLY A 1 72 ? -0.498 5.909 -12.220 1.00 59.84 72 GLY A O 1
ATOM 549 N N . ALA A 1 73 ? -2.455 4.813 -12.250 1.00 49.94 73 ALA A N 1
ATOM 550 C CA . ALA A 1 73 ? -2.091 3.806 -13.267 1.00 49.94 73 ALA A CA 1
ATOM 551 C C . ALA A 1 73 ? -1.806 4.410 -14.675 1.00 49.94 73 ALA A C 1
ATOM 553 O O . ALA A 1 73 ? -1.741 3.711 -15.683 1.00 49.94 73 ALA A O 1
ATOM 554 N N . CYS A 1 74 ? -1.656 5.733 -14.773 1.00 40.38 74 CYS A N 1
ATOM 555 C CA . CYS A 1 74 ? -1.270 6.457 -15.963 1.00 40.38 74 CYS A CA 1
ATOM 556 C C . CYS A 1 74 ? 0.240 6.705 -15.876 1.00 40.38 74 CYS A C 1
ATOM 558 O O . CYS A 1 74 ? 0.702 7.420 -14.987 1.00 40.38 74 CYS A O 1
ATOM 560 N N . ALA A 1 75 ? 0.994 6.142 -16.821 1.00 41.69 75 ALA A N 1
ATOM 561 C CA . ALA A 1 75 ? 2.450 6.218 -17.005 1.00 41.69 75 ALA A CA 1
ATOM 562 C C . ALA A 1 75 ? 3.084 7.639 -17.029 1.00 41.69 75 ALA A C 1
ATOM 564 O O . ALA A 1 75 ? 4.260 7.798 -17.347 1.00 41.69 75 ALA A O 1
ATOM 565 N N . LEU A 1 76 ? 2.339 8.691 -16.686 1.00 33.97 76 LEU A N 1
ATOM 566 C CA . LEU A 1 76 ? 2.738 10.095 -16.752 1.00 33.97 76 LEU A CA 1
ATOM 567 C C . LEU A 1 76 ? 3.392 10.640 -15.474 1.00 33.97 76 LEU A C 1
ATOM 569 O O . LEU A 1 76 ? 3.933 11.744 -15.511 1.00 33.97 76 LEU A O 1
ATOM 573 N N . TRP A 1 77 ? 3.423 9.896 -14.363 1.00 36.91 77 TRP A N 1
ATOM 574 C CA . TRP A 1 77 ? 4.086 10.360 -13.130 1.00 36.91 77 TRP A CA 1
ATOM 575 C C . TRP A 1 77 ? 5.491 9.780 -12.909 1.00 36.91 77 TRP A C 1
ATOM 577 O O . TRP A 1 77 ? 5.993 9.726 -11.790 1.00 36.91 77 TRP A O 1
ATOM 587 N N . PHE A 1 78 ? 6.177 9.374 -13.981 1.00 30.70 78 PHE A N 1
ATOM 588 C CA . PHE A 1 78 ? 7.594 9.001 -13.910 1.00 30.70 78 PHE A CA 1
ATOM 589 C C . PHE A 1 78 ? 8.558 10.174 -14.136 1.00 30.70 78 PHE A C 1
ATOM 591 O O . PHE A 1 78 ? 9.739 10.053 -13.802 1.00 30.70 78 PHE A O 1
ATOM 598 N N . SER A 1 79 ? 8.068 11.332 -14.600 1.00 31.41 79 SER A N 1
ATOM 599 C CA . SER A 1 79 ? 8.918 12.483 -14.916 1.00 31.41 79 SER A CA 1
ATOM 600 C C . SER A 1 79 ? 8.242 13.838 -14.662 1.00 31.41 79 SER A C 1
ATOM 602 O O . SER A 1 79 ? 8.021 14.607 -15.586 1.00 31.41 79 SER A O 1
ATOM 604 N N . VAL A 1 80 ? 7.934 14.171 -13.402 1.00 28.12 80 VAL A N 1
ATOM 605 C CA . VAL A 1 80 ? 7.735 15.575 -12.981 1.00 28.12 80 VAL A CA 1
ATOM 606 C C . VAL A 1 80 ? 8.329 15.779 -11.586 1.00 28.12 80 VAL A C 1
ATOM 608 O O . VAL A 1 80 ? 7.640 15.897 -10.579 1.00 28.12 80 VAL A O 1
ATOM 611 N N . LYS A 1 81 ? 9.661 15.855 -11.528 1.00 37.81 81 LYS A N 1
ATOM 612 C CA . LYS A 1 81 ? 10.352 16.659 -10.514 1.00 37.81 81 LYS A CA 1
ATOM 613 C C . LYS A 1 81 ? 10.457 18.076 -11.082 1.00 37.81 81 LYS A C 1
ATOM 615 O O . LYS A 1 81 ? 11.504 18.456 -11.589 1.00 37.81 81 LYS A O 1
ATOM 620 N N . LEU A 1 82 ? 9.373 18.850 -11.072 1.00 29.33 82 LEU A N 1
ATOM 621 C CA . LEU A 1 82 ? 9.422 20.262 -11.456 1.00 29.33 82 LEU A CA 1
ATOM 622 C C . LEU A 1 82 ? 8.518 21.109 -10.555 1.00 29.33 82 LEU A C 1
ATOM 624 O O . LEU A 1 82 ? 7.321 21.222 -10.772 1.00 29.33 82 LEU A O 1
ATOM 628 N N . LYS A 1 83 ? 9.219 21.765 -9.624 1.00 33.75 83 LYS A N 1
ATOM 629 C CA . LYS A 1 83 ? 8.998 23.114 -9.091 1.00 33.75 83 LYS A CA 1
ATOM 630 C C . LYS A 1 83 ? 7.846 23.319 -8.102 1.00 33.75 83 LYS A C 1
ATOM 632 O O . LYS A 1 83 ? 6.677 23.304 -8.455 1.00 33.75 83 LYS A O 1
ATOM 637 N N . ASN A 1 84 ? 8.291 23.720 -6.909 1.00 31.12 84 ASN A N 1
ATOM 638 C CA . ASN A 1 84 ? 7.589 24.473 -5.874 1.00 31.12 84 ASN A CA 1
ATOM 639 C C . ASN A 1 84 ? 6.650 23.660 -4.982 1.00 31.12 84 ASN A C 1
ATOM 641 O O . ASN A 1 84 ? 5.441 23.722 -5.149 1.00 31.12 84 ASN A O 1
ATOM 645 N N . PHE A 1 85 ? 7.243 22.974 -4.001 1.00 37.97 85 PHE A N 1
ATOM 646 C CA . PHE A 1 85 ? 7.079 23.301 -2.579 1.00 37.97 85 PHE A CA 1
ATOM 647 C C . PHE A 1 85 ? 8.389 23.006 -1.841 1.00 37.97 85 PHE A C 1
ATOM 649 O O . PHE A 1 85 ? 9.054 22.009 -2.211 1.00 37.97 85 PHE A O 1
#

Radius of gyration: 13.99 Å; chains: 1; bounding box: 29×34×36 Å

Sequence (85 aa):
MPGCYPYTLDLLVKEVEEADNLGLGAIALFPLIPYHQKDNAGTESYNVDGLIPRAVRAIKQAVPDIVVIEPGACALWFSVKLKNF

Foldseek 3Di:
DPPDDDDDLVVLLVVLLVCVVVVQQEDEDDDDDDPVCDDQVLVLLPPCPHPVVSSVVSNCVRPVRHHYHYPDSPSPPPDDPDDDD

Secondary structure (DSSP, 8-state):
-TT--PPPHHHHHHHHHHHHHTT--EEE------GGG--TT-GGGG-TTSHHHHHHHHHHHH-TTSEEE-TT-SGGGGS---S--